Protein AF-A0A0S4KFP6-F1 (afdb_monomer_lite)

pLDDT: mean 96.06, std 3.13, range [79.81, 98.5]

Radius of gyration: 11.63 Å; chains: 1; bounding box: 31×26×24 Å

Organism: Bodo saltans (NCBI:txid75058)

Structure (mmCIF, N/CA/C/O backbone):
data_AF-A0A0S4KFP6-F1
#
_entry.id   AF-A0A0S4KFP6-F1
#
loop_
_atom_site.group_PDB
_atom_site.id
_atom_site.type_symbol
_atom_site.label_atom_id
_atom_site.label_alt_id
_atom_site.label_comp_id
_atom_site.label_asym_id
_atom_site.label_entity_id
_atom_site.label_seq_id
_atom_site.pdbx_PDB_ins_code
_atom_site.Cartn_x
_atom_site.Cartn_y
_atom_site.Cartn_z
_atom_site.occupancy
_atom_site.B_iso_or_equiv
_atom_site.auth_seq_id
_atom_site.auth_comp_id
_atom_site.auth_asym_id
_atom_site.auth_atom_id
_atom_site.pdbx_PDB_model_num
ATOM 1 N N . ILE A 1 1 ? -2.492 5.620 -1.894 1.00 93.94 1 ILE A N 1
ATOM 2 C CA . ILE A 1 1 ? -3.563 4.709 -1.415 1.00 93.94 1 ILE A CA 1
ATOM 3 C C . ILE A 1 1 ? -4.174 5.314 -0.163 1.00 93.94 1 ILE A C 1
ATOM 5 O O . ILE A 1 1 ? -3.452 5.579 0.795 1.00 93.94 1 ILE A O 1
ATOM 9 N N . ALA A 1 2 ? -5.479 5.564 -0.178 1.00 95.12 2 ALA A N 1
ATOM 10 C CA . ALA A 1 2 ? -6.177 6.206 0.927 1.00 95.12 2 ALA A CA 1
ATOM 11 C C . ALA A 1 2 ? -7.430 5.420 1.314 1.00 95.12 2 ALA A C 1
ATOM 13 O O . ALA A 1 2 ? -8.051 4.773 0.472 1.00 95.12 2 ALA A O 1
ATOM 14 N N . ARG A 1 3 ? -7.798 5.504 2.590 1.00 94.81 3 ARG A N 1
ATOM 15 C CA . ARG A 1 3 ? -9.062 5.012 3.129 1.00 94.81 3 ARG A CA 1
ATOM 16 C C . ARG A 1 3 ? -9.998 6.190 3.333 1.00 94.81 3 ARG A C 1
ATOM 18 O O . ARG A 1 3 ? -9.596 7.197 3.912 1.00 94.81 3 ARG A O 1
ATOM 25 N N . ILE A 1 4 ? -11.240 6.037 2.895 1.00 96.69 4 ILE A N 1
ATOM 26 C CA . ILE A 1 4 ? -12.296 7.028 3.087 1.00 96.69 4 ILE A CA 1
ATOM 27 C C . ILE A 1 4 ? -13.276 6.464 4.110 1.00 96.69 4 ILE A C 1
ATOM 29 O O . ILE A 1 4 ? -13.775 5.351 3.948 1.00 96.69 4 ILE A O 1
ATOM 33 N N . ASN A 1 5 ? -13.542 7.214 5.176 1.00 96.69 5 ASN A N 1
ATOM 34 C CA . ASN A 1 5 ? -14.662 6.915 6.055 1.00 96.69 5 ASN A CA 1
ATOM 35 C C . ASN A 1 5 ? -15.959 7.310 5.335 1.00 96.69 5 ASN A C 1
ATOM 37 O O . ASN A 1 5 ? -16.164 8.484 5.035 1.00 96.69 5 ASN A O 1
ATOM 41 N N . ALA A 1 6 ? -16.826 6.338 5.056 1.00 96.12 6 ALA A N 1
ATOM 42 C CA . ALA A 1 6 ? -18.021 6.563 4.245 1.00 96.12 6 ALA A CA 1
ATOM 43 C C . ALA A 1 6 ? -19.054 7.499 4.900 1.00 96.12 6 ALA A C 1
ATOM 45 O O . ALA A 1 6 ? -19.777 8.184 4.185 1.00 96.12 6 ALA A O 1
ATOM 46 N N . SER A 1 7 ? -19.127 7.554 6.236 1.00 97.62 7 SER A N 1
ATOM 47 C CA . SER A 1 7 ? -20.110 8.387 6.940 1.00 97.62 7 SER A CA 1
ATOM 48 C C . SER A 1 7 ? -19.626 9.815 7.182 1.00 97.62 7 SER A C 1
ATOM 50 O O . SER A 1 7 ? -20.438 10.733 7.193 1.00 97.62 7 SER A O 1
ATOM 52 N N . SER A 1 8 ? -18.321 10.018 7.395 1.00 97.62 8 SER A N 1
ATOM 53 C CA . SER A 1 8 ? -17.749 11.347 7.665 1.00 97.62 8 SER A CA 1
ATOM 54 C C . SER A 1 8 ? -17.046 11.984 6.467 1.00 97.62 8 SER A C 1
ATOM 56 O O . SER A 1 8 ? -16.703 13.162 6.521 1.00 97.62 8 SER A O 1
ATOM 58 N N . GLY A 1 9 ? -16.754 11.215 5.416 1.00 97.19 9 GLY A N 1
ATOM 59 C CA . GLY A 1 9 ? -15.927 11.655 4.290 1.00 97.19 9 GLY A CA 1
ATOM 60 C C . GLY A 1 9 ? -14.449 11.860 4.642 1.00 97.19 9 GLY A C 1
ATOM 61 O O . GLY A 1 9 ? -13.679 12.332 3.809 1.00 97.19 9 GLY A O 1
ATOM 62 N N . THR A 1 10 ? -14.021 11.519 5.862 1.00 97.69 10 THR A N 1
ATOM 63 C CA . THR A 1 10 ? -12.628 11.693 6.290 1.00 97.69 10 THR A CA 1
ATOM 64 C C . THR A 1 10 ? -11.706 10.794 5.473 1.00 97.69 10 THR A C 1
ATOM 66 O O . THR A 1 10 ? -11.930 9.586 5.380 1.00 97.69 10 THR A O 1
ATOM 69 N N . VAL A 1 11 ? -10.642 11.381 4.924 1.00 95.81 11 VAL A N 1
ATOM 70 C CA . VAL A 1 11 ? -9.622 10.680 4.139 1.00 95.81 11 VAL A CA 1
ATOM 71 C C . VAL A 1 11 ? -8.385 10.445 5.002 1.00 95.81 11 VAL A C 1
ATOM 73 O O . VAL A 1 11 ? -7.849 11.376 5.597 1.00 95.81 11 VAL A O 1
ATOM 76 N N . LEU A 1 12 ? -7.915 9.200 5.049 1.00 93.19 12 LEU A N 1
ATOM 77 C CA . LEU A 1 12 ? -6.659 8.804 5.680 1.00 93.19 12 LEU A CA 1
ATOM 78 C C . LEU A 1 12 ? -5.731 8.200 4.628 1.00 93.19 12 LEU A C 1
ATOM 80 O O . LEU A 1 12 ? -6.073 7.199 3.999 1.00 93.19 12 LEU A O 1
ATOM 84 N N . THR A 1 13 ? -4.535 8.755 4.472 1.00 92.94 13 THR A N 1
ATOM 85 C CA . THR A 1 13 ? -3.499 8.145 3.633 1.00 92.94 13 THR A CA 1
ATOM 86 C C . THR A 1 13 ? -2.954 6.895 4.320 1.00 92.94 13 THR A C 1
ATOM 88 O O . THR A 1 13 ? -2.375 6.986 5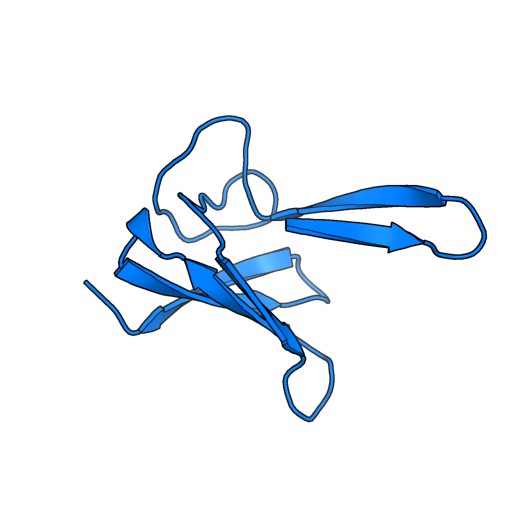.399 1.00 92.94 13 THR A O 1
ATOM 91 N N . LEU A 1 14 ? -3.133 5.732 3.690 1.00 95.62 14 LEU A N 1
ATOM 92 C CA . LEU A 1 14 ? -2.580 4.462 4.170 1.00 95.62 14 LEU A CA 1
ATOM 93 C C . LEU A 1 14 ? -1.163 4.233 3.643 1.00 95.62 14 LEU A C 1
ATOM 95 O O . LEU A 1 14 ? -0.329 3.695 4.353 1.00 95.62 14 LEU A O 1
ATOM 99 N N . ALA A 1 15 ? -0.898 4.612 2.391 1.00 95.62 15 ALA A N 1
ATOM 100 C CA . ALA A 1 15 ? 0.382 4.372 1.733 1.00 95.62 15 ALA A CA 1
ATOM 101 C C . ALA A 1 15 ? 0.590 5.293 0.526 1.00 95.62 15 ALA A C 1
ATOM 103 O O . ALA A 1 15 ? -0.381 5.674 -0.139 1.00 95.62 15 ALA A O 1
ATOM 104 N N . GLY A 1 16 ? 1.852 5.570 0.199 1.00 91.19 16 GLY A N 1
ATOM 105 C CA . GLY A 1 16 ? 2.250 6.467 -0.885 1.00 91.19 16 GLY A CA 1
ATOM 106 C C . GLY A 1 16 ? 2.534 7.870 -0.353 1.00 91.19 16 GLY A C 1
ATOM 107 O O . GLY A 1 16 ? 1.638 8.537 0.167 1.00 91.19 16 GLY A O 1
ATOM 108 N N . GLY A 1 17 ? 3.798 8.284 -0.441 1.00 85.94 17 GLY A N 1
ATOM 109 C CA . GLY A 1 17 ? 4.258 9.630 -0.097 1.00 85.94 17 GLY A CA 1
ATOM 110 C C . GLY A 1 17 ? 4.015 10.671 -1.199 1.00 85.94 17 GLY A C 1
ATOM 111 O O . GLY A 1 17 ? 3.288 10.437 -2.160 1.00 85.94 17 GLY A O 1
ATOM 112 N N . SER A 1 18 ? 4.660 11.834 -1.070 1.00 86.44 18 SER A N 1
ATOM 113 C CA . SER A 1 18 ? 4.551 12.960 -2.015 1.00 86.44 18 SER A CA 1
ATOM 114 C C . SER A 1 18 ? 5.296 12.757 -3.338 1.00 86.44 18 SER A C 1
ATOM 116 O O . SER A 1 18 ? 5.180 13.584 -4.239 1.00 86.44 18 SER A O 1
ATOM 118 N N . THR A 1 19 ? 6.087 11.690 -3.460 1.00 91.38 19 THR A N 1
ATOM 119 C CA . THR A 1 19 ? 6.883 11.390 -4.654 1.00 91.38 19 THR A CA 1
ATOM 120 C C . THR A 1 19 ? 6.536 10.003 -5.170 1.00 91.38 19 THR A C 1
ATOM 122 O O . THR A 1 19 ? 6.571 9.032 -4.411 1.00 91.38 19 THR A O 1
ATOM 125 N N . ALA A 1 20 ? 6.255 9.921 -6.468 1.00 92.00 20 ALA A N 1
ATOM 126 C CA . ALA A 1 20 ? 6.063 8.659 -7.164 1.00 92.00 20 ALA A CA 1
ATOM 127 C C . ALA A 1 20 ? 7.362 7.830 -7.203 1.00 92.00 20 ALA A C 1
ATOM 129 O O . ALA A 1 20 ? 8.470 8.370 -7.130 1.00 92.00 20 ALA A O 1
ATOM 130 N N . GLY A 1 21 ? 7.222 6.512 -7.297 1.00 94.12 21 GLY A N 1
ATOM 131 C CA . GLY A 1 21 ? 8.322 5.552 -7.374 1.00 94.12 21 GLY A CA 1
ATOM 132 C C . GLY A 1 21 ? 7.977 4.264 -6.636 1.00 94.12 21 GLY A C 1
ATOM 133 O O . GLY A 1 21 ? 6.847 4.089 -6.194 1.00 94.12 21 GLY A O 1
ATOM 134 N N . TYR A 1 22 ? 8.961 3.391 -6.447 1.00 93.06 22 TYR A N 1
ATOM 135 C CA . TYR A 1 22 ? 8.786 2.109 -5.769 1.00 93.06 22 TYR A CA 1
ATOM 136 C C . TYR A 1 22 ? 9.709 2.025 -4.551 1.00 93.06 22 TYR A C 1
ATOM 138 O O . TYR A 1 22 ? 10.916 2.245 -4.644 1.00 93.06 22 TYR A O 1
ATOM 146 N N . ALA A 1 23 ? 9.129 1.773 -3.379 1.00 96.06 23 ALA A N 1
ATOM 147 C CA . ALA A 1 23 ? 9.863 1.505 -2.146 1.00 96.06 23 ALA A CA 1
ATOM 148 C C . ALA A 1 23 ? 8.924 0.873 -1.117 1.00 96.06 23 ALA A C 1
ATOM 150 O O . ALA A 1 23 ? 7.837 1.395 -0.851 1.00 96.06 23 ALA A O 1
ATOM 151 N N . ASP A 1 24 ? 9.355 -0.236 -0.522 1.00 97.44 24 ASP A N 1
ATOM 152 C CA . ASP A 1 24 ? 8.712 -0.802 0.664 1.00 97.44 24 ASP A CA 1
ATOM 153 C C . ASP A 1 24 ? 8.878 0.149 1.855 1.00 97.44 24 ASP A C 1
ATOM 155 O O . ASP A 1 24 ? 9.811 0.953 1.912 1.00 97.44 24 ASP A O 1
ATOM 159 N N . GLY A 1 25 ? 7.954 0.085 2.809 1.00 97.25 25 GLY A N 1
ATOM 160 C CA . GLY A 1 25 ? 7.964 0.991 3.953 1.00 97.25 25 GLY A CA 1
ATOM 161 C C . GLY A 1 25 ? 6.615 1.083 4.649 1.00 97.25 25 GLY A C 1
ATOM 162 O O . GLY A 1 25 ? 5.704 0.310 4.372 1.00 97.25 25 GLY A O 1
ATOM 163 N N . VAL A 1 26 ? 6.481 2.046 5.557 1.00 97.44 26 VAL A N 1
ATOM 164 C CA . VAL A 1 26 ? 5.250 2.275 6.328 1.00 97.44 26 VAL A CA 1
ATOM 165 C C . VAL A 1 26 ? 4.649 3.625 5.956 1.00 97.44 26 VAL A C 1
ATOM 167 O O . VAL A 1 26 ? 5.350 4.640 5.968 1.00 97.44 26 VAL A O 1
ATOM 170 N N . GLY A 1 27 ? 3.351 3.657 5.650 1.00 96.19 27 GLY A N 1
ATOM 171 C CA . GLY A 1 27 ? 2.632 4.904 5.400 1.00 96.19 27 GLY A CA 1
ATOM 172 C C . GLY A 1 27 ? 3.212 5.705 4.232 1.00 96.19 27 GLY A C 1
ATOM 173 O O . GLY A 1 27 ? 3.385 5.198 3.122 1.00 96.19 27 GLY A O 1
ATOM 174 N N . SER A 1 28 ? 3.537 6.971 4.491 1.00 94.81 28 SER A N 1
ATOM 175 C CA . SER A 1 28 ? 4.138 7.888 3.514 1.00 94.81 28 SER A CA 1
ATOM 176 C C . SER A 1 28 ? 5.593 7.563 3.157 1.00 94.81 28 SER A C 1
ATOM 178 O O . SER A 1 28 ? 6.090 8.094 2.165 1.00 94.81 28 SER A O 1
ATOM 180 N N . ASN A 1 29 ? 6.274 6.702 3.924 1.00 95.69 29 ASN A N 1
ATOM 181 C CA . ASN A 1 29 ? 7.626 6.245 3.587 1.00 95.69 29 ASN A CA 1
ATOM 182 C C . ASN A 1 29 ? 7.610 5.181 2.481 1.00 95.69 29 ASN A C 1
ATOM 184 O O . ASN A 1 29 ? 8.605 5.019 1.779 1.00 95.69 29 ASN A O 1
ATOM 188 N N . ALA A 1 30 ? 6.488 4.474 2.311 1.00 96.88 30 ALA A N 1
ATOM 189 C CA . ALA A 1 30 ? 6.296 3.609 1.160 1.00 96.88 30 ALA A CA 1
ATOM 190 C C . ALA A 1 30 ? 6.023 4.445 -0.095 1.00 96.88 30 ALA A C 1
ATOM 192 O O . ALA A 1 30 ? 5.269 5.426 -0.061 1.00 96.88 30 ALA A O 1
ATOM 193 N N . LYS A 1 31 ? 6.586 4.013 -1.222 1.00 96.50 31 LYS A N 1
ATOM 194 C CA . LYS A 1 31 ? 6.320 4.607 -2.532 1.00 96.50 31 LYS A CA 1
ATOM 195 C C . LYS A 1 31 ? 5.559 3.622 -3.405 1.00 96.50 31 LYS A C 1
ATOM 197 O O . LYS A 1 31 ? 5.824 2.421 -3.384 1.00 96.50 31 LYS A O 1
ATOM 202 N N . VAL A 1 32 ? 4.596 4.178 -4.123 1.00 94.81 32 VAL A N 1
ATOM 203 C CA . VAL A 1 32 ? 3.787 3.511 -5.140 1.00 94.81 32 VAL A CA 1
ATOM 204 C C . VAL A 1 32 ? 3.836 4.420 -6.361 1.00 94.81 32 VAL A C 1
ATOM 206 O O . VAL A 1 32 ? 3.725 5.641 -6.199 1.00 94.81 32 VAL A O 1
ATOM 209 N N . TYR A 1 33 ? 4.038 3.864 -7.551 1.00 95.12 33 TYR A N 1
ATOM 210 C CA . TYR A 1 33 ? 4.240 4.670 -8.750 1.00 95.12 33 TYR A CA 1
ATOM 211 C C . TYR A 1 33 ? 2.901 5.014 -9.407 1.00 95.12 33 TYR A C 1
ATOM 213 O O . TYR A 1 33 ? 2.491 6.175 -9.383 1.00 95.12 33 TYR A O 1
ATOM 221 N N . VAL A 1 34 ? 2.190 4.014 -9.932 1.00 94.44 34 VAL A N 1
ATOM 222 C CA . VAL A 1 34 ? 0.872 4.176 -10.565 1.00 94.44 34 VAL A CA 1
ATOM 223 C C . VAL A 1 34 ? -0.005 2.989 -10.186 1.00 94.44 34 VAL A C 1
ATOM 225 O O . VAL A 1 34 ? -0.022 1.953 -10.845 1.00 94.44 34 VAL A O 1
ATOM 228 N N . ALA A 1 35 ? -0.758 3.137 -9.095 1.00 94.75 35 ALA A N 1
ATOM 229 C CA . ALA A 1 35 ? -1.720 2.124 -8.677 1.00 94.75 35 ALA A CA 1
ATOM 230 C C . ALA A 1 35 ? -2.933 2.106 -9.622 1.00 94.75 35 ALA A C 1
ATOM 232 O O . ALA A 1 35 ? -3.674 3.087 -9.683 1.00 94.75 35 ALA A O 1
ATOM 233 N N . THR A 1 36 ? -3.163 0.995 -10.321 1.00 97.12 36 THR A N 1
ATOM 234 C CA . T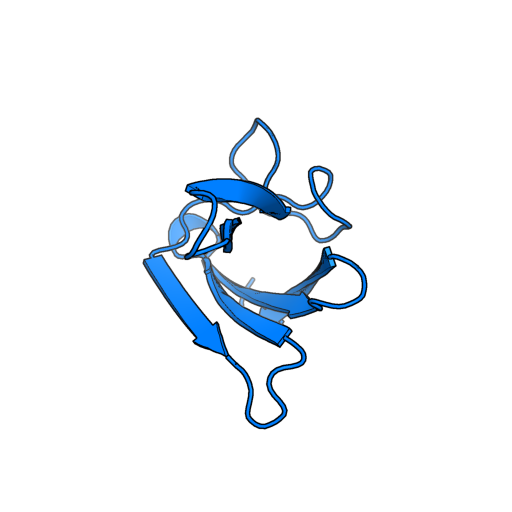HR A 1 36 ? -4.280 0.842 -11.281 1.00 97.12 36 THR A CA 1
ATOM 235 C C . THR A 1 36 ? -5.383 -0.091 -10.793 1.00 97.12 36 THR A C 1
ATOM 237 O O . THR A 1 36 ? -6.503 -0.039 -11.295 1.00 97.12 36 THR A O 1
ATOM 240 N N . GLY A 1 37 ? -5.097 -0.922 -9.791 1.00 97.38 37 GLY A N 1
ATOM 241 C CA . GLY A 1 37 ? -6.054 -1.865 -9.225 1.00 97.38 37 GLY A CA 1
ATOM 242 C C . GLY A 1 37 ? -5.815 -2.093 -7.740 1.00 97.38 37 GLY A C 1
ATOM 243 O O . GLY A 1 37 ? -4.681 -2.001 -7.263 1.00 97.38 37 GLY A O 1
ATOM 244 N N . ILE A 1 38 ? -6.893 -2.386 -7.012 1.00 97.81 38 ILE A N 1
ATOM 245 C CA . ILE A 1 38 ? -6.856 -2.678 -5.582 1.00 97.81 38 ILE A CA 1
ATOM 246 C C . ILE A 1 38 ? -7.931 -3.702 -5.206 1.00 97.81 38 ILE A C 1
ATOM 248 O O . ILE A 1 38 ? -9.054 -3.631 -5.700 1.00 97.81 38 ILE A O 1
ATOM 252 N N . ALA A 1 39 ? -7.594 -4.642 -4.328 1.00 98.38 39 ALA A N 1
ATOM 253 C CA . ALA A 1 39 ? -8.523 -5.627 -3.780 1.00 98.38 39 ALA A CA 1
ATOM 254 C C . ALA A 1 39 ? -8.180 -5.936 -2.317 1.00 98.38 39 ALA A C 1
ATOM 256 O O . ALA A 1 39 ? -7.018 -5.848 -1.930 1.00 98.38 39 ALA A O 1
ATOM 257 N N . LEU A 1 40 ? -9.169 -6.317 -1.509 1.00 98.31 40 LEU A N 1
ATOM 258 C CA . LEU A 1 40 ? -8.922 -6.893 -0.183 1.00 98.31 40 LEU A CA 1
ATOM 259 C C . LEU A 1 40 ? -8.474 -8.352 -0.316 1.00 98.31 40 LEU A C 1
ATOM 261 O O . LEU A 1 40 ? -8.914 -9.074 -1.214 1.00 98.31 40 LEU A O 1
ATOM 265 N N . ASN A 1 41 ? -7.610 -8.794 0.592 1.00 97.94 41 ASN A N 1
ATOM 266 C CA . ASN A 1 41 ? -7.378 -10.216 0.810 1.00 97.94 41 ASN A CA 1
ATOM 267 C C . ASN A 1 41 ? -8.583 -10.877 1.509 1.00 97.94 41 ASN A C 1
ATOM 269 O O . ASN A 1 41 ? -9.522 -10.220 1.949 1.00 97.94 41 ASN A O 1
ATOM 273 N N . ARG A 1 42 ? -8.556 -12.213 1.594 1.00 97.81 42 ARG A N 1
ATOM 274 C CA . ARG A 1 42 ? -9.681 -13.033 2.075 1.00 97.81 42 ARG A CA 1
ATOM 275 C C . ARG A 1 42 ? -10.142 -12.695 3.496 1.00 97.81 42 ARG A C 1
ATOM 277 O O . ARG A 1 42 ? -11.327 -12.791 3.782 1.00 97.81 42 ARG A O 1
ATOM 284 N N . ASP A 1 43 ? -9.200 -12.405 4.377 1.00 97.88 43 ASP A N 1
ATOM 285 C CA . ASP A 1 43 ? -9.403 -12.067 5.786 1.00 97.88 43 ASP A CA 1
ATOM 286 C C . ASP A 1 43 ? -9.532 -10.554 6.019 1.00 97.88 43 ASP A C 1
ATOM 288 O O . ASP A 1 43 ? -9.641 -10.126 7.162 1.00 97.88 43 ASP A O 1
ATOM 292 N N . GLU A 1 44 ? -9.524 -9.754 4.949 1.00 97.69 44 GLU A N 1
ATOM 293 C CA . GLU A 1 44 ? -9.680 -8.295 4.974 1.00 97.69 44 GLU A CA 1
ATOM 294 C C . GLU A 1 44 ? -8.649 -7.559 5.852 1.00 97.69 44 GLU A C 1
ATOM 296 O O . GLU A 1 44 ? -8.884 -6.451 6.333 1.00 97.69 44 GLU A O 1
ATOM 301 N N . THR A 1 45 ? -7.473 -8.156 6.045 1.00 98.19 45 THR A N 1
ATOM 302 C CA . THR A 1 45 ? -6.354 -7.581 6.807 1.00 98.19 45 THR A CA 1
ATOM 303 C C . THR A 1 45 ? -5.394 -6.773 5.938 1.00 98.19 45 THR A C 1
ATOM 305 O O . THR A 1 45 ? -4.662 -5.921 6.440 1.00 98.19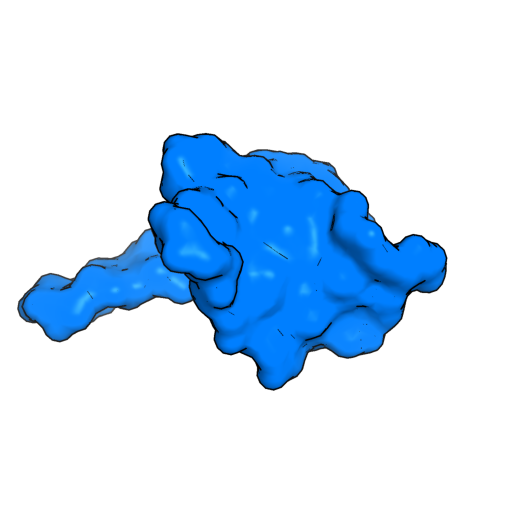 45 THR A O 1
ATOM 308 N N . ALA A 1 46 ? -5.401 -6.984 4.621 1.00 98.44 46 ALA A N 1
ATOM 309 C CA . ALA A 1 46 ? -4.493 -6.320 3.700 1.00 98.44 46 ALA A CA 1
ATOM 310 C C . ALA A 1 46 ? -5.126 -6.006 2.341 1.00 98.44 46 ALA A C 1
ATOM 312 O O . ALA A 1 46 ? -6.003 -6.712 1.846 1.00 98.44 46 ALA A O 1
ATOM 313 N N . LEU A 1 47 ? -4.613 -4.957 1.701 1.00 98.38 47 LEU A N 1
ATOM 314 C CA . LEU A 1 47 ? -4.918 -4.618 0.314 1.00 98.38 47 LEU A CA 1
ATOM 315 C C . LEU A 1 47 ? -3.842 -5.197 -0.604 1.00 98.38 47 LEU A C 1
ATOM 317 O O . LEU A 1 47 ? -2.651 -5.048 -0.334 1.00 98.38 47 LEU A O 1
ATOM 321 N N . ILE A 1 48 ? -4.257 -5.809 -1.706 1.00 98.50 48 ILE A N 1
ATOM 322 C CA . ILE A 1 48 ? -3.396 -6.186 -2.824 1.00 98.50 48 ILE A CA 1
ATOM 323 C C . ILE A 1 48 ? -3.543 -5.119 -3.899 1.00 98.50 48 ILE A C 1
ATOM 325 O O . ILE A 1 48 ? -4.658 -4.803 -4.313 1.00 98.50 48 ILE A O 1
ATOM 329 N N . VAL A 1 49 ? -2.424 -4.542 -4.321 1.00 98.12 49 VAL A N 1
ATOM 330 C CA . VAL A 1 49 ? -2.381 -3.379 -5.207 1.00 98.12 49 VAL A CA 1
ATOM 331 C C . VAL A 1 49 ? -1.544 -3.712 -6.431 1.00 98.12 49 VAL A C 1
ATOM 333 O O . VAL A 1 49 ? -0.416 -4.189 -6.300 1.00 98.12 49 VAL A O 1
ATOM 336 N N . ALA A 1 50 ? -2.083 -3.422 -7.611 1.00 98.12 50 ALA A N 1
ATOM 337 C CA . ALA A 1 50 ? -1.325 -3.436 -8.855 1.00 98.12 50 ALA A CA 1
ATOM 338 C C . ALA A 1 50 ? -0.632 -2.077 -9.030 1.00 98.12 50 ALA A C 1
ATOM 340 O O . ALA A 1 50 ? -1.302 -1.085 -9.325 1.00 98.12 50 ALA A O 1
ATOM 341 N N . ASP A 1 51 ? 0.684 -2.027 -8.814 1.00 96.81 51 ASP A N 1
ATOM 342 C CA . ASP A 1 51 ? 1.525 -0.850 -9.050 1.00 96.81 51 ASP A CA 1
ATOM 343 C C . ASP A 1 51 ? 2.127 -0.938 -10.455 1.00 96.81 51 ASP A C 1
ATOM 345 O O . ASP A 1 51 ? 3.185 -1.530 -10.669 1.00 96.81 51 ASP A O 1
ATOM 349 N N . TYR A 1 52 ? 1.382 -0.407 -11.421 1.00 96.56 52 TYR A N 1
ATOM 350 C CA . TYR A 1 52 ? 1.568 -0.637 -12.850 1.00 96.56 52 TYR A CA 1
ATOM 351 C C . TYR A 1 52 ? 2.923 -0.142 -13.362 1.00 96.56 52 TYR A C 1
ATOM 353 O O . TYR A 1 52 ? 3.688 -0.944 -13.888 1.00 96.56 52 TYR A O 1
ATOM 361 N N . ASP A 1 53 ? 3.256 1.133 -13.139 1.00 95.75 53 ASP A N 1
ATOM 362 C CA . ASP A 1 53 ? 4.542 1.704 -13.580 1.00 95.75 53 ASP A CA 1
ATOM 363 C C . ASP A 1 53 ? 5.713 1.299 -12.674 1.00 95.75 53 ASP A C 1
ATOM 365 O O . ASP A 1 53 ? 6.875 1.450 -13.045 1.00 95.75 53 ASP A O 1
ATOM 369 N N . GLY A 1 54 ? 5.422 0.768 -11.483 1.00 94.19 54 GLY A N 1
ATOM 370 C CA . GLY A 1 54 ? 6.422 0.076 -10.677 1.00 94.19 54 GLY A CA 1
ATOM 371 C C . GLY A 1 54 ? 6.743 -1.320 -11.215 1.00 94.19 54 GLY A C 1
ATOM 372 O O . GLY A 1 54 ? 7.776 -1.867 -10.857 1.00 94.19 54 GLY A O 1
ATOM 373 N N . PHE A 1 55 ? 5.873 -1.899 -12.052 1.00 96.88 55 PHE A N 1
ATOM 374 C CA . PHE A 1 55 ? 5.870 -3.318 -12.426 1.00 96.88 55 PHE A CA 1
ATOM 375 C C . PHE A 1 55 ? 5.761 -4.266 -11.221 1.00 96.88 55 PHE A C 1
ATOM 377 O O . PHE A 1 55 ? 6.242 -5.400 -11.264 1.00 96.88 55 PHE A O 1
ATOM 384 N N . LEU A 1 56 ? 5.106 -3.820 -10.141 1.00 98.00 56 LEU A N 1
ATOM 385 C CA . LEU A 1 56 ? 5.031 -4.550 -8.875 1.00 98.00 56 LEU A CA 1
ATOM 386 C C . LEU A 1 56 ? 3.595 -4.899 -8.487 1.00 98.00 56 LEU A C 1
ATOM 388 O O . LEU A 1 56 ? 2.645 -4.146 -8.706 1.00 98.00 56 LEU A O 1
ATOM 392 N N . VAL A 1 57 ? 3.457 -6.014 -7.776 1.00 98.31 57 VAL A N 1
ATOM 393 C CA . VAL A 1 57 ? 2.289 -6.288 -6.940 1.00 98.31 57 VAL A CA 1
ATOM 394 C C . VAL A 1 57 ? 2.664 -5.965 -5.500 1.00 98.31 57 VAL A C 1
ATOM 396 O O . VAL A 1 57 ? 3.659 -6.471 -4.972 1.00 98.31 57 VAL A O 1
ATOM 399 N N . ARG A 1 58 ? 1.872 -5.106 -4.858 1.00 98.19 58 ARG A N 1
ATOM 400 C CA . ARG A 1 58 ? 2.128 -4.598 -3.507 1.00 98.19 58 ARG A CA 1
ATOM 401 C C . ARG A 1 58 ? 1.086 -5.145 -2.533 1.00 98.19 58 ARG A C 1
ATOM 403 O O . ARG A 1 58 ? -0.095 -5.205 -2.869 1.00 98.19 58 ARG A O 1
ATOM 410 N N . ARG A 1 59 ? 1.499 -5.484 -1.313 1.00 98.38 59 ARG A N 1
ATOM 411 C CA . ARG A 1 59 ? 0.605 -5.785 -0.184 1.00 98.38 59 ARG A CA 1
ATOM 412 C C . ARG A 1 59 ? 0.645 -4.623 0.801 1.00 98.38 59 ARG A C 1
ATOM 414 O O . ARG A 1 59 ? 1.733 -4.226 1.199 1.00 98.38 59 ARG A O 1
ATOM 421 N N . VAL A 1 60 ? -0.511 -4.099 1.205 1.00 98.44 60 VAL A N 1
ATOM 422 C CA . VAL A 1 60 ? -0.640 -3.061 2.242 1.00 98.44 60 VAL A CA 1
ATOM 423 C C . VAL A 1 60 ? -1.364 -3.642 3.445 1.00 98.44 60 VAL A C 1
ATOM 425 O O . VAL A 1 60 ? -2.566 -3.878 3.381 1.00 98.44 60 VAL A O 1
ATOM 428 N N . GLU A 1 61 ? -0.644 -3.865 4.534 1.00 98.38 61 GLU A N 1
ATOM 429 C CA . GLU A 1 61 ? -1.204 -4.306 5.812 1.00 98.38 61 GLU A 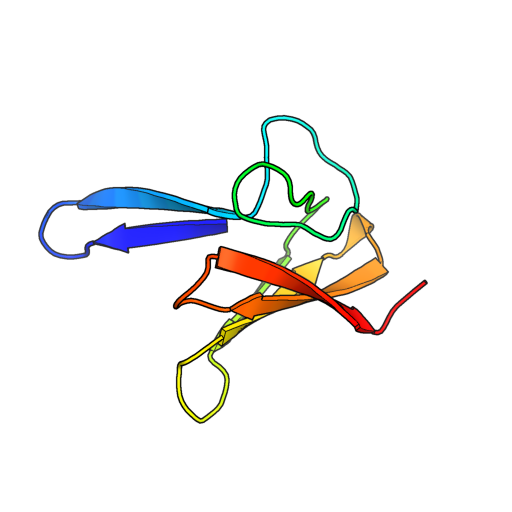CA 1
ATOM 430 C C . GLU A 1 61 ? -2.025 -3.173 6.448 1.00 98.38 61 GLU A C 1
ATOM 432 O O . GLU A 1 61 ? -1.499 -2.086 6.683 1.00 98.38 61 GLU A O 1
ATOM 437 N N . LEU A 1 62 ? -3.309 -3.403 6.733 1.00 97.69 62 LEU A N 1
ATOM 438 C CA . LEU A 1 62 ? -4.231 -2.354 7.198 1.00 97.69 62 LEU A CA 1
ATOM 439 C C . LEU A 1 62 ? -4.048 -1.996 8.674 1.00 97.69 62 LEU A C 1
ATOM 441 O O . LEU A 1 62 ? -4.411 -0.894 9.088 1.00 97.69 62 LEU A O 1
ATOM 445 N N . SER A 1 63 ? -3.507 -2.921 9.466 1.00 9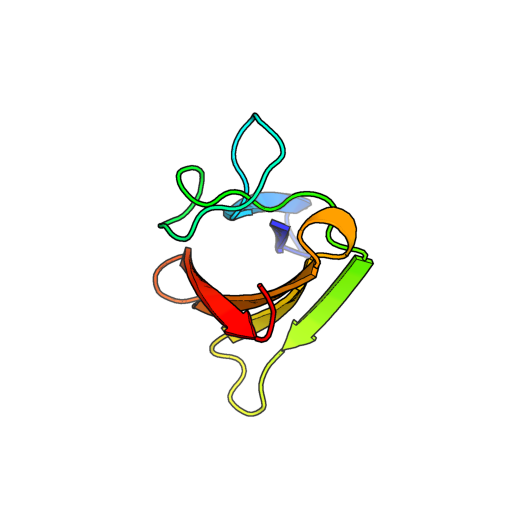7.06 63 SER A N 1
ATOM 446 C CA . SER A 1 63 ? -3.248 -2.714 10.893 1.00 97.06 63 SER A CA 1
ATOM 447 C C . SER A 1 63 ? -2.012 -1.844 11.145 1.00 97.06 63 SER A C 1
ATOM 449 O O . SER A 1 63 ? -1.989 -1.068 12.099 1.00 97.06 63 SER A O 1
ATOM 451 N N . THR A 1 64 ? -1.003 -1.936 10.275 1.00 97.44 64 THR A N 1
ATOM 452 C CA . THR A 1 64 ? 0.295 -1.265 10.450 1.00 97.44 64 THR A CA 1
ATOM 453 C C . THR A 1 64 ? 0.616 -0.241 9.368 1.00 97.44 64 THR A C 1
ATOM 455 O O . THR A 1 64 ? 1.597 0.485 9.503 1.00 97.44 64 THR A O 1
ATOM 458 N N . ASN A 1 65 ? -0.170 -0.180 8.288 1.00 97.50 65 ASN A N 1
ATOM 459 C CA . ASN A 1 65 ? 0.133 0.578 7.070 1.00 97.50 65 ASN A CA 1
ATOM 460 C C . ASN A 1 65 ? 1.466 0.176 6.409 1.00 97.50 65 ASN A C 1
ATOM 462 O O . ASN A 1 65 ? 2.080 0.976 5.695 1.00 97.50 65 ASN A O 1
ATOM 466 N N . THR A 1 66 ? 1.936 -1.050 6.651 1.00 98.38 66 THR A N 1
ATOM 467 C CA . THR A 1 66 ? 3.159 -1.571 6.033 1.00 98.38 66 THR A CA 1
ATOM 468 C C . THR A 1 66 ? 2.882 -1.964 4.591 1.00 98.38 66 THR A C 1
ATOM 470 O O . THR A 1 66 ? 1.959 -2.730 4.322 1.00 98.38 66 THR A O 1
ATOM 473 N N . VAL A 1 67 ? 3.71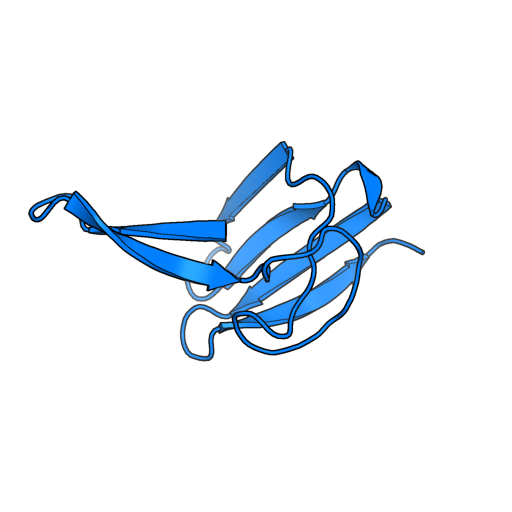7 -1.489 3.674 1.00 98.25 67 VAL A N 1
ATOM 474 C CA . VAL A 1 67 ? 3.717 -1.867 2.264 1.00 98.25 67 VAL A CA 1
ATOM 475 C C . VAL A 1 67 ? 4.904 -2.775 1.980 1.00 98.25 67 VAL A C 1
ATOM 477 O O . VAL A 1 67 ? 6.046 -2.381 2.224 1.00 98.25 67 VAL A O 1
ATOM 480 N N . THR A 1 68 ? 4.637 -3.943 1.401 1.00 98.31 68 THR A N 1
ATOM 481 C CA . THR A 1 68 ? 5.666 -4.859 0.897 1.00 98.31 68 THR A CA 1
ATOM 482 C C . THR A 1 68 ? 5.468 -5.180 -0.579 1.00 98.31 68 THR A C 1
ATOM 484 O O . THR A 1 68 ? 4.339 -5.222 -1.080 1.00 98.31 68 THR A O 1
ATOM 487 N N . THR A 1 69 ? 6.570 -5.433 -1.278 1.00 98.12 69 THR A N 1
ATOM 488 C CA . THR A 1 69 ? 6.546 -6.034 -2.617 1.00 98.12 69 THR A CA 1
ATOM 489 C C . THR A 1 69 ? 6.290 -7.532 -2.490 1.00 98.12 69 THR A C 1
ATOM 491 O O . THR A 1 69 ? 6.983 -8.210 -1.735 1.00 98.12 69 THR A O 1
ATOM 494 N N . ILE A 1 70 ? 5.303 -8.060 -3.218 1.00 98.06 70 ILE A N 1
ATOM 495 C CA . ILE A 1 70 ? 4.990 -9.501 -3.226 1.00 98.06 70 ILE A CA 1
ATOM 496 C C . ILE A 1 70 ? 5.191 -10.167 -4.596 1.00 98.06 70 ILE A C 1
ATOM 498 O O . ILE A 1 70 ? 5.238 -11.391 -4.661 1.00 98.06 70 ILE A O 1
ATOM 502 N N . ALA A 1 71 ? 5.333 -9.388 -5.674 1.00 98.19 71 ALA A N 1
ATOM 503 C CA . ALA A 1 71 ? 5.771 -9.851 -6.996 1.00 98.19 71 ALA A CA 1
ATOM 504 C C . ALA A 1 71 ? 6.280 -8.670 -7.850 1.00 98.19 71 ALA A C 1
ATOM 506 O O . ALA A 1 71 ? 5.881 -7.533 -7.592 1.00 98.19 71 ALA A O 1
ATOM 507 N N . GLY A 1 72 ? 7.096 -8.953 -8.875 1.00 95.69 72 GLY A N 1
ATOM 508 C CA . GLY A 1 72 ? 7.694 -7.959 -9.787 1.00 95.69 72 GLY A CA 1
ATOM 509 C C . GLY A 1 72 ? 9.198 -7.735 -9.564 1.00 95.69 72 GLY A C 1
ATOM 510 O O . GLY A 1 72 ? 9.759 -8.309 -8.627 1.00 95.69 72 GLY A O 1
ATOM 511 N N . ALA A 1 73 ? 9.843 -6.946 -10.435 1.00 79.81 73 ALA A N 1
ATOM 512 C CA . ALA A 1 73 ? 11.272 -6.600 -10.385 1.00 79.81 73 ALA A CA 1
ATOM 513 C C . ALA A 1 73 ? 11.548 -5.210 -10.974 1.00 79.81 73 ALA A C 1
ATOM 515 O O . ALA A 1 73 ? 10.902 -4.884 -11.995 1.00 79.81 73 ALA A O 1
#

Foldseek 3Di:
DWDADPPPRDIDQLAAAPDADADWDGGNVGHAHDWDDWDADPVRQWIWTDRPVNQFTWIQGPVGSTIDTPDGD

Secondary structure (DSSP, 8-state):
-EEE-TTT--EEE-S--SS-S-B-EEGGGSB-S-EEEEEE-TTSSEEEEEETTTTEEEEEETTT-EEEEEE--

InterPro domains:
  IPR011042 Six-bladed beta-propeller, TolB-like [G3DSA:2.120.10.30] (1-73)

Sequence (73 aa):
IARINASSGTVLTLAGGSTAGYADGVGSNAKVYVATGIALNRDETALIVADYDGFLVRRVELSTNTVTTIAGA